Protein AF-A0A3C0GIV3-F1 (afdb_monomer_lite)

pLDDT: mean 71.58, std 13.64, range [29.17, 90.44]

Foldseek 3D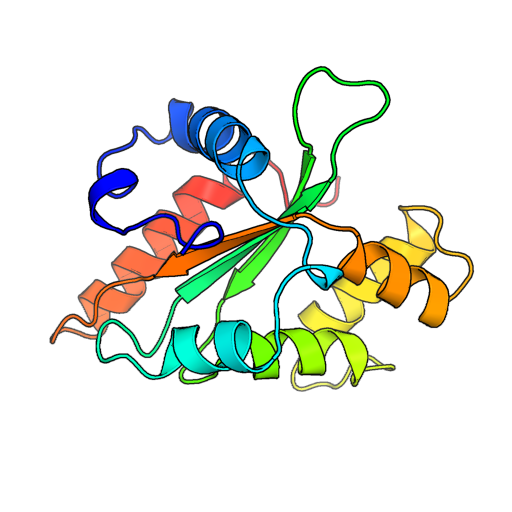i:
DLQEDECVNQVPDDLVCLVVVVQVSLVSFDQQLVDDLVNQQVLCPPQFDLKKKKWWWADDPPDPTIDTQDIDMGHNGTSSVVLVLLLVCQDQDPVCNPSNVSLVCCCPPVPQVDSVSSNVVSRRIGMHMYGQGDDPDPVVSVVSVVVVCSSHPVVPNPDDD

Structure (mmCIF, N/CA/C/O backbo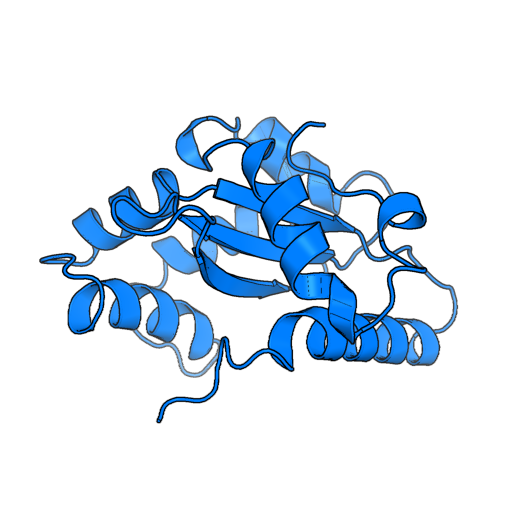ne):
data_AF-A0A3C0GIV3-F1
#
_entry.id   AF-A0A3C0GIV3-F1
#
loop_
_atom_site.group_PDB
_atom_site.id
_atom_site.type_symbol
_atom_site.label_atom_id
_atom_site.label_alt_id
_atom_site.label_comp_id
_atom_site.label_asym_id
_atom_site.label_entity_id
_atom_site.label_seq_id
_atom_site.pdbx_PDB_ins_code
_atom_site.Cartn_x
_atom_site.Cartn_y
_atom_site.Cartn_z
_atom_site.occupancy
_atom_site.B_iso_or_equiv
_atom_site.auth_seq_id
_atom_site.auth_comp_id
_atom_site.auth_asym_id
_atom_site.auth_atom_id
_atom_site.pdbx_PDB_model_num
ATOM 1 N N . MET A 1 1 ? -3.008 -12.204 -7.022 1.00 63.72 1 MET A N 1
ATOM 2 C CA . MET A 1 1 ? -3.347 -11.899 -5.606 1.00 63.72 1 MET A CA 1
ATOM 3 C C . MET A 1 1 ? -4.116 -10.577 -5.566 1.00 63.72 1 MET A C 1
ATOM 5 O O . MET A 1 1 ? -3.688 -9.651 -6.242 1.00 63.72 1 MET A O 1
ATOM 9 N N . ARG A 1 2 ? -5.252 -10.471 -4.855 1.00 72.38 2 ARG A N 1
ATOM 10 C CA . ARG A 1 2 ? -6.188 -9.316 -4.955 1.00 72.38 2 ARG A CA 1
ATOM 11 C C . ARG A 1 2 ? -5.574 -7.964 -4.563 1.00 72.38 2 ARG A C 1
ATOM 13 O O . ARG A 1 2 ? -5.957 -6.933 -5.096 1.00 72.38 2 ARG A O 1
ATOM 20 N N . GLN A 1 3 ? -4.600 -7.986 -3.665 1.00 76.38 3 GLN A N 1
ATOM 21 C CA . GLN A 1 3 ? -3.862 -6.833 -3.164 1.00 76.38 3 GLN A CA 1
ATOM 22 C C . GLN A 1 3 ? -2.753 -6.351 -4.106 1.00 76.38 3 GLN A C 1
ATOM 24 O O . GLN A 1 3 ? -2.239 -5.262 -3.900 1.00 76.38 3 GLN A O 1
ATOM 29 N N . VAL A 1 4 ? -2.352 -7.127 -5.118 1.00 84.56 4 VAL A N 1
ATOM 30 C CA . VAL A 1 4 ? -1.240 -6.779 -6.020 1.00 84.56 4 VAL A CA 1
ATOM 31 C C . VAL A 1 4 ? -1.789 -6.082 -7.251 1.00 84.56 4 VAL A C 1
ATOM 33 O O . VAL A 1 4 ? -2.633 -6.647 -7.931 1.00 84.56 4 VAL A O 1
ATOM 36 N N . TRP A 1 5 ? -1.334 -4.869 -7.539 1.00 86.88 5 TRP A N 1
ATOM 37 C CA . TRP A 1 5 ? -1.556 -4.196 -8.814 1.00 86.88 5 TRP A CA 1
ATOM 38 C C . TRP A 1 5 ? -0.290 -4.367 -9.644 1.00 86.88 5 TRP A C 1
ATOM 40 O O . TRP A 1 5 ? 0.746 -3.800 -9.303 1.00 86.88 5 TRP A O 1
ATOM 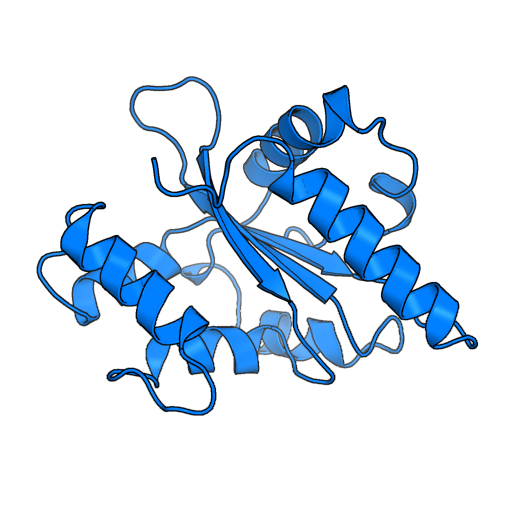50 N N . GLU A 1 6 ? -0.326 -5.228 -10.653 1.00 83.88 6 GLU A N 1
ATOM 51 C CA . GLU A 1 6 ? 0.867 -5.673 -11.370 1.00 83.88 6 GLU A CA 1
ATOM 52 C C . GLU A 1 6 ? 1.509 -4.527 -12.152 1.00 83.88 6 GLU A C 1
ATOM 54 O O . GLU A 1 6 ? 0.825 -3.630 -12.635 1.00 83.88 6 GLU A O 1
ATOM 59 N N . TYR A 1 7 ? 2.838 -4.556 -12.292 1.00 80.06 7 TYR A N 1
ATOM 60 C CA . TYR A 1 7 ? 3.596 -3.496 -12.967 1.00 80.06 7 TYR A CA 1
ATOM 61 C C . TYR A 1 7 ? 3.035 -3.159 -14.354 1.00 80.06 7 TYR A C 1
ATOM 63 O O . TYR A 1 7 ? 2.834 -1.990 -14.679 1.00 80.06 7 TYR A O 1
ATOM 71 N N . GLU A 1 8 ? 2.721 -4.187 -15.140 1.00 81.44 8 GLU A N 1
ATOM 72 C CA . GLU A 1 8 ? 2.163 -4.052 -16.485 1.00 81.44 8 GLU A CA 1
ATOM 73 C C . GLU A 1 8 ? 0.798 -3.343 -16.499 1.00 81.44 8 GLU A C 1
ATOM 75 O O . GLU A 1 8 ? 0.473 -2.677 -17.477 1.00 81.44 8 GLU A O 1
ATOM 80 N N . GLU A 1 9 ? 0.026 -3.408 -15.409 1.00 83.06 9 GLU A N 1
ATOM 81 C CA . GLU A 1 9 ? -1.291 -2.771 -15.305 1.00 83.06 9 GLU A CA 1
ATOM 82 C C . GLU A 1 9 ? -1.214 -1.264 -15.019 1.00 83.06 9 GLU A C 1
ATOM 84 O O . GLU A 1 9 ? -2.172 -0.544 -15.301 1.00 83.06 9 GLU A O 1
ATOM 89 N N . TRP A 1 10 ? -0.117 -0.766 -14.432 1.00 81.06 10 TRP A N 1
ATOM 90 C CA . TRP A 1 10 ? -0.019 0.640 -14.008 1.00 81.06 10 TRP A CA 1
ATOM 91 C C . TRP A 1 10 ? 1.165 1.423 -14.569 1.00 81.06 10 TRP A C 1
ATOM 93 O O . TRP A 1 10 ? 1.196 2.654 -14.446 1.00 81.06 10 TRP A O 1
ATOM 103 N N . LYS A 1 11 ? 2.146 0.767 -15.197 1.00 77.50 11 LYS A N 1
ATOM 104 C CA . LYS A 1 11 ? 3.357 1.429 -15.706 1.00 77.50 11 LYS A CA 1
ATOM 105 C C . LYS A 1 11 ? 3.080 2.494 -16.773 1.00 77.50 11 LYS A C 1
ATOM 107 O O . LYS A 1 11 ? 3.823 3.476 -16.818 1.00 77.50 11 LYS A O 1
ATOM 112 N N . ASP A 1 12 ? 1.995 2.367 -17.530 1.00 78.62 12 ASP A N 1
ATOM 113 C CA . ASP A 1 12 ? 1.669 3.267 -18.645 1.00 78.62 12 ASP A CA 1
ATOM 114 C C . ASP A 1 12 ? 0.509 4.229 -18.340 1.00 78.62 12 ASP A C 1
ATOM 116 O O . ASP A 1 12 ? 0.132 5.037 -19.186 1.00 78.62 12 ASP A O 1
ATOM 120 N N . ILE A 1 13 ? -0.039 4.198 -17.119 1.00 77.00 13 ILE A N 1
ATOM 121 C CA . ILE A 1 13 ? -1.141 5.088 -16.736 1.00 77.00 13 ILE A CA 1
ATOM 122 C C . ILE A 1 13 ? -0.666 6.553 -16.744 1.00 77.00 13 ILE A C 1
ATOM 124 O O . ILE A 1 13 ? 0.332 6.877 -16.081 1.00 77.00 13 ILE A O 1
ATOM 128 N N . PRO A 1 14 ? -1.385 7.463 -17.432 1.00 77.06 14 PRO A N 1
ATOM 129 C CA . PRO A 1 14 ? -1.074 8.888 -17.420 1.00 77.06 14 PRO A CA 1
ATOM 130 C C . PRO A 1 14 ? -1.103 9.481 -16.006 1.00 77.06 14 PRO A C 1
ATOM 132 O O . PRO A 1 14 ? -1.952 9.141 -15.183 1.00 77.06 14 PRO A O 1
ATOM 135 N N . LEU A 1 15 ? -0.214 10.439 -15.722 1.00 71.81 15 LEU A N 1
ATOM 136 C CA . LEU A 1 15 ? -0.093 11.053 -14.390 1.00 71.81 15 LEU A CA 1
ATOM 137 C C . LEU A 1 15 ? -1.415 11.664 -13.888 1.00 71.81 15 LEU A C 1
ATOM 139 O O . LEU A 1 15 ? -1.762 11.502 -12.718 1.00 71.81 15 LEU A O 1
ATOM 143 N N . GLY A 1 16 ? -2.168 12.321 -14.777 1.00 73.69 16 GLY A N 1
ATOM 144 C CA . GLY A 1 16 ? -3.475 12.906 -14.454 1.00 73.69 16 GLY A CA 1
ATOM 145 C C . GLY A 1 16 ? -4.548 11.874 -14.080 1.00 73.69 16 GLY A C 1
ATOM 146 O O . GLY A 1 16 ? -5.526 12.220 -13.425 1.00 73.69 16 GLY A O 1
ATOM 147 N N . GLU A 1 17 ? -4.344 10.602 -14.431 1.00 80.44 17 GLU A N 1
ATOM 148 C CA . GLU A 1 17 ? -5.291 9.500 -14.227 1.00 80.44 17 GLU A CA 1
ATOM 149 C C . GLU A 1 17 ? -4.830 8.500 -13.157 1.00 80.44 17 GLU A C 1
ATOM 151 O O . GLU A 1 17 ? -5.571 7.588 -12.785 1.00 80.44 17 GLU A O 1
ATOM 156 N N . ALA A 1 18 ? -3.617 8.662 -12.621 1.00 77.19 18 ALA A N 1
ATOM 157 C CA . ALA A 1 18 ? -3.035 7.725 -11.664 1.00 77.19 18 ALA A CA 1
ATOM 158 C C . ALA A 1 18 ? -3.892 7.582 -10.396 1.00 77.19 18 ALA A C 1
ATOM 160 O O . ALA A 1 18 ? -4.137 6.469 -9.932 1.00 77.19 18 ALA A O 1
ATOM 161 N N . LYS A 1 19 ? -4.411 8.698 -9.867 1.00 77.88 19 LYS A N 1
ATOM 162 C CA . LYS A 1 19 ? -5.271 8.691 -8.675 1.00 77.88 19 LYS A CA 1
ATOM 163 C C . LYS A 1 19 ? -6.606 7.997 -8.933 1.00 77.88 19 LYS A C 1
ATOM 165 O O . LYS A 1 19 ? -6.985 7.132 -8.153 1.00 77.88 19 LYS A O 1
ATOM 170 N N . SER A 1 20 ? -7.311 8.345 -10.008 1.00 80.94 20 SER A N 1
ATOM 171 C CA . SER A 1 20 ? -8.614 7.740 -10.317 1.00 80.94 20 SER A CA 1
ATOM 172 C C . SER A 1 20 ? -8.475 6.247 -10.627 1.00 80.94 20 SER A C 1
ATOM 174 O O . SER A 1 20 ? -9.293 5.442 -10.181 1.00 80.94 20 SER A O 1
ATOM 176 N N . SER A 1 21 ? -7.399 5.853 -11.309 1.00 84.75 21 SER A N 1
ATOM 177 C CA . SER A 1 21 ? -7.066 4.449 -11.562 1.00 84.75 21 SER A CA 1
ATOM 178 C C . SER A 1 21 ? -6.740 3.697 -10.273 1.00 84.75 21 SER A C 1
ATOM 180 O O . SER A 1 21 ? -7.262 2.603 -10.054 1.00 84.75 21 SER A O 1
ATOM 182 N N . PHE A 1 22 ? -5.964 4.308 -9.372 1.00 84.56 22 PHE A N 1
ATOM 183 C CA . PHE A 1 22 ? -5.697 3.738 -8.055 1.00 84.56 22 PHE A CA 1
ATOM 184 C C . PHE A 1 22 ? -6.983 3.570 -7.243 1.00 84.56 22 PHE A C 1
ATOM 186 O O . PHE A 1 22 ? -7.207 2.515 -6.666 1.00 84.56 22 PHE A O 1
ATOM 193 N N . ILE A 1 23 ? -7.853 4.580 -7.211 1.00 84.31 23 ILE A N 1
ATOM 194 C CA . ILE A 1 23 ? -9.132 4.530 -6.492 1.00 84.31 23 ILE A CA 1
ATOM 195 C C . ILE A 1 23 ? -10.006 3.392 -7.032 1.00 84.31 23 ILE A C 1
ATOM 197 O O . ILE A 1 23 ? -10.564 2.619 -6.252 1.00 84.31 23 ILE A O 1
ATOM 201 N N . LYS A 1 24 ? -10.084 3.232 -8.361 1.00 86.38 24 LYS A N 1
ATOM 202 C CA . LYS A 1 24 ? -10.775 2.097 -8.991 1.00 86.38 24 LYS A CA 1
ATOM 203 C C . LYS A 1 24 ? -10.165 0.762 -8.561 1.00 86.38 24 LYS A C 1
ATOM 205 O O . LYS A 1 24 ? -10.915 -0.141 -8.200 1.00 86.38 24 LYS A O 1
ATOM 210 N N . ARG A 1 25 ? -8.831 0.648 -8.548 1.00 87.75 25 ARG A N 1
ATOM 211 C CA . ARG A 1 25 ? -8.130 -0.569 -8.111 1.00 87.75 25 ARG A CA 1
ATOM 212 C C . ARG A 1 25 ? -8.365 -0.869 -6.633 1.00 87.75 25 ARG A C 1
ATOM 214 O O . ARG A 1 25 ? -8.699 -1.997 -6.294 1.00 87.75 25 ARG A O 1
ATOM 221 N N . SER A 1 26 ? -8.259 0.145 -5.780 1.00 87.19 26 SER A N 1
ATOM 222 C CA . SER A 1 26 ? -8.449 0.062 -4.332 1.00 87.19 26 SER A CA 1
ATOM 223 C C . SER A 1 26 ? -9.809 -0.531 -3.964 1.00 87.19 26 SER A C 1
ATOM 225 O O . SER A 1 26 ? -9.892 -1.295 -3.012 1.00 87.19 26 SER A O 1
ATOM 227 N N . ARG A 1 27 ? -10.870 -0.298 -4.751 1.00 86.38 27 ARG A N 1
ATOM 228 C CA . ARG A 1 27 ? -12.185 -0.925 -4.508 1.00 86.38 27 ARG A CA 1
ATOM 229 C C . ARG A 1 27 ? -12.133 -2.456 -4.476 1.00 86.38 27 ARG A C 1
ATOM 231 O O . ARG A 1 27 ? -12.935 -3.050 -3.763 1.00 86.38 27 ARG A O 1
ATOM 238 N N . LEU A 1 28 ? -11.202 -3.060 -5.214 1.00 87.56 28 LEU A N 1
ATOM 239 C CA . LEU A 1 28 ? -10.987 -4.507 -5.297 1.00 87.56 28 LEU A CA 1
ATOM 240 C C . LEU A 1 28 ? -9.959 -5.019 -4.278 1.00 87.56 28 LEU A C 1
ATOM 242 O O . LEU A 1 28 ? -9.824 -6.231 -4.096 1.00 87.56 28 LEU A O 1
ATOM 246 N N . SER A 1 29 ? -9.224 -4.109 -3.642 1.00 89.88 29 SER A N 1
ATOM 247 C CA . SER A 1 29 ? -8.185 -4.451 -2.684 1.00 89.88 29 SER A CA 1
ATOM 248 C C . SER A 1 29 ? -8.805 -4.927 -1.366 1.00 89.88 29 SER A C 1
ATOM 250 O O . SER A 1 29 ? -9.774 -4.327 -0.888 1.00 89.88 29 SER A O 1
ATOM 252 N N . PRO A 1 30 ? -8.255 -5.990 -0.759 1.00 90.25 30 PRO A N 1
ATOM 253 C CA . PRO A 1 30 ? -8.721 -6.477 0.531 1.00 90.25 30 PRO A CA 1
ATOM 254 C C . PRO A 1 30 ? -8.363 -5.490 1.642 1.00 90.25 30 PRO A C 1
ATOM 256 O O . PRO A 1 30 ? -7.414 -4.699 1.522 1.00 90.25 30 PRO A O 1
ATOM 259 N N . ARG A 1 31 ? -9.104 -5.564 2.748 1.00 90.12 31 ARG A N 1
ATOM 260 C CA . ARG A 1 31 ? -8.674 -4.922 3.993 1.00 90.12 31 ARG A CA 1
ATOM 261 C C . ARG A 1 31 ? -7.458 -5.649 4.535 1.00 90.12 31 ARG A C 1
ATOM 263 O O . ARG A 1 31 ? -7.317 -6.853 4.350 1.00 90.12 31 ARG A O 1
ATOM 270 N N . LEU A 1 32 ? -6.582 -4.933 5.225 1.00 86.25 32 LEU A N 1
ATOM 271 C CA . LEU A 1 32 ? -5.346 -5.517 5.721 1.00 86.25 32 LEU A CA 1
ATOM 272 C C . LEU A 1 32 ? -5.599 -6.708 6.661 1.00 86.25 32 LEU A C 1
ATOM 274 O O . LEU A 1 32 ? -4.930 -7.728 6.534 1.00 86.25 32 LEU A O 1
ATOM 278 N N . GLY A 1 33 ? -6.591 -6.605 7.548 1.00 83.75 33 GLY A N 1
ATOM 279 C CA . GLY A 1 33 ? -6.991 -7.686 8.454 1.00 83.75 33 GLY A CA 1
ATOM 280 C C . GLY A 1 33 ? -7.594 -8.916 7.762 1.00 83.75 33 GLY A C 1
ATOM 281 O O . GLY A 1 33 ? -7.751 -9.948 8.404 1.00 83.75 33 GLY A O 1
ATOM 282 N N . GLU A 1 34 ? -7.916 -8.832 6.467 1.00 88.25 34 GLU A N 1
ATOM 283 C CA . GLU A 1 34 ? -8.409 -9.955 5.656 1.00 88.25 34 GLU A CA 1
ATOM 284 C C . GLU A 1 34 ? -7.271 -10.720 4.959 1.00 88.25 34 GLU A C 1
ATOM 286 O O . GLU A 1 34 ? -7.523 -11.750 4.334 1.00 88.25 34 GLU A O 1
ATOM 291 N N . ILE A 1 35 ? -6.033 -10.215 5.023 1.00 83.62 35 ILE A N 1
ATOM 292 C CA . ILE A 1 35 ? -4.864 -10.821 4.380 1.00 83.62 35 ILE A CA 1
ATOM 293 C C . ILE A 1 35 ? -4.118 -11.676 5.400 1.00 83.62 35 ILE A C 1
ATOM 295 O O . ILE A 1 35 ? -3.783 -11.218 6.493 1.00 83.62 35 ILE A O 1
ATOM 299 N N . SER A 1 36 ? -3.804 -12.915 5.033 1.00 82.50 36 SER A N 1
ATOM 300 C CA . SER A 1 36 ? -3.006 -13.787 5.892 1.00 82.50 36 SER A CA 1
ATOM 301 C C . SER A 1 36 ? -1.544 -13.327 5.995 1.00 82.50 36 SER A C 1
ATOM 303 O O . SER A 1 36 ? -0.985 -12.696 5.094 1.00 82.50 36 SER A O 1
ATOM 305 N N . VAL A 1 37 ? -0.875 -13.692 7.093 1.00 77.81 37 VAL A N 1
ATOM 306 C CA . VAL A 1 37 ? 0.559 -13.402 7.281 1.00 77.81 37 VAL A CA 1
ATOM 307 C C . VAL A 1 37 ? 1.403 -14.011 6.158 1.00 77.81 37 VAL A C 1
ATOM 309 O O . VAL A 1 37 ? 2.332 -13.365 5.678 1.00 77.81 37 VAL A O 1
ATOM 312 N N . SER A 1 38 ? 1.071 -15.221 5.692 1.00 76.19 38 SER A N 1
ATOM 313 C CA . SER A 1 38 ? 1.773 -15.862 4.574 1.00 76.19 38 SER A CA 1
ATOM 314 C C . SER A 1 38 ? 1.678 -15.023 3.299 1.00 76.19 38 SER A C 1
ATOM 316 O O . SER A 1 38 ? 2.706 -14.739 2.688 1.00 76.19 38 SER A O 1
ATOM 318 N N . GLU A 1 39 ? 0.487 -14.534 2.946 1.00 77.25 39 GLU A N 1
ATOM 319 C CA . GLU A 1 39 ? 0.294 -13.643 1.797 1.00 77.25 39 GLU A CA 1
ATOM 320 C C . GLU A 1 39 ? 1.085 -12.333 1.927 1.00 77.25 39 GLU A C 1
ATOM 322 O O . GLU A 1 39 ? 1.649 -11.866 0.941 1.00 77.25 39 GLU A O 1
ATOM 327 N N . LEU A 1 40 ? 1.177 -11.746 3.126 1.00 73.69 40 LEU A N 1
ATOM 328 C CA . LEU A 1 40 ? 1.966 -10.527 3.362 1.00 73.69 40 LEU A CA 1
ATOM 329 C C . LEU A 1 40 ? 3.484 -10.766 3.291 1.00 73.69 40 LEU A C 1
ATOM 331 O O . LEU A 1 40 ? 4.234 -9.872 2.880 1.00 73.69 40 LEU A O 1
ATOM 335 N N . CYS A 1 41 ? 3.944 -11.953 3.690 1.00 71.62 41 CYS A N 1
ATOM 336 C CA . CYS A 1 41 ? 5.348 -12.361 3.634 1.00 71.62 41 CYS A CA 1
ATOM 337 C C . CYS A 1 41 ? 5.809 -12.662 2.199 1.00 71.62 41 CYS A C 1
ATOM 339 O O . CYS A 1 41 ? 6.926 -12.300 1.825 1.00 71.62 41 CYS A O 1
ATOM 341 N N . CYS A 1 42 ? 4.947 -13.265 1.373 1.00 61.59 42 CYS A N 1
ATOM 342 C CA . CYS A 1 42 ? 5.270 -13.648 -0.006 1.00 61.59 42 CYS A CA 1
ATOM 343 C C . CYS A 1 42 ? 5.580 -12.453 -0.927 1.00 61.59 42 CYS A C 1
ATOM 345 O O . CYS A 1 42 ? 6.303 -12.608 -1.910 1.00 61.59 42 CYS A O 1
ATOM 347 N N . LEU A 1 43 ? 5.110 -11.245 -0.597 1.00 58.19 43 LEU A N 1
ATOM 348 C CA . LEU A 1 43 ? 5.221 -10.061 -1.463 1.00 58.19 43 LEU A CA 1
ATOM 349 C C . LEU A 1 43 ? 6.641 -9.481 -1.613 1.00 58.19 43 LEU A C 1
ATOM 351 O O . LEU A 1 43 ? 6.845 -8.643 -2.488 1.00 58.19 43 LEU A O 1
ATOM 355 N N . ALA A 1 44 ? 7.619 -9.923 -0.813 1.00 52.81 44 ALA A N 1
ATOM 356 C CA . ALA A 1 44 ? 9.040 -9.597 -1.027 1.00 52.81 44 ALA A CA 1
ATOM 357 C C . ALA A 1 44 ? 9.875 -10.752 -1.592 1.00 52.81 44 ALA A C 1
ATOM 359 O O . ALA A 1 44 ? 11.004 -10.522 -2.021 1.00 52.81 44 ALA A O 1
ATOM 360 N N . TYR A 1 45 ? 9.361 -11.984 -1.563 1.00 45.56 45 TYR A N 1
ATOM 361 C CA . TYR A 1 45 ? 10.191 -13.176 -1.751 1.00 45.56 45 TYR A CA 1
ATOM 362 C C . TYR A 1 45 ? 10.166 -13.739 -3.173 1.00 45.56 45 TYR A C 1
ATOM 364 O O . TYR A 1 45 ? 11.091 -14.452 -3.560 1.00 45.56 45 TYR A O 1
ATOM 372 N N . ASP A 1 46 ? 9.162 -13.399 -3.982 1.00 49.53 46 ASP A N 1
ATOM 373 C CA . ASP A 1 46 ? 8.921 -14.103 -5.247 1.00 49.53 46 ASP A CA 1
ATOM 374 C C . ASP A 1 46 ? 9.748 -13.586 -6.442 1.00 49.53 46 ASP A C 1
ATOM 376 O O . ASP A 1 46 ? 9.281 -13.528 -7.570 1.00 49.53 46 ASP A O 1
ATOM 380 N N . ARG A 1 47 ? 11.009 -13.189 -6.212 1.00 46.84 47 ARG A N 1
ATOM 381 C CA . ARG A 1 47 ? 12.012 -12.781 -7.231 1.00 46.84 47 ARG A CA 1
ATOM 382 C C . ARG A 1 47 ? 11.678 -11.567 -8.113 1.00 46.84 47 ARG A C 1
ATOM 384 O O . ARG A 1 47 ? 12.567 -11.095 -8.817 1.00 46.84 47 ARG A O 1
ATOM 391 N N . TYR A 1 48 ? 10.470 -11.010 -8.054 1.00 47.34 48 TYR A N 1
ATOM 392 C CA . TYR A 1 48 ? 10.089 -9.876 -8.901 1.00 47.34 48 TYR A CA 1
ATOM 393 C C . TYR A 1 48 ? 10.554 -8.517 -8.372 1.00 47.34 48 TYR A C 1
ATOM 395 O O . TYR A 1 48 ? 10.775 -7.623 -9.185 1.00 47.34 48 TYR A O 1
ATOM 403 N N . SER A 1 49 ? 10.771 -8.337 -7.058 1.00 54.56 49 SER A N 1
ATOM 404 C CA . SER A 1 49 ? 11.411 -7.114 -6.560 1.00 54.56 49 SER A CA 1
ATOM 405 C C . SER A 1 49 ? 11.843 -7.110 -5.090 1.00 54.56 49 SER A C 1
ATOM 407 O O . SER A 1 49 ? 11.041 -7.470 -4.231 1.00 54.56 49 SER A O 1
ATOM 409 N N . PRO A 1 50 ? 13.028 -6.556 -4.757 1.00 57.03 50 PRO A N 1
ATOM 410 C CA . PRO A 1 50 ? 13.363 -6.176 -3.386 1.00 57.03 50 PRO A CA 1
ATOM 411 C C . PRO A 1 50 ? 12.582 -4.943 -2.884 1.00 57.03 50 PRO A C 1
ATOM 413 O O . PRO A 1 50 ? 12.653 -4.627 -1.701 1.00 57.03 50 PRO A O 1
ATOM 416 N N . VAL A 1 51 ? 11.873 -4.207 -3.745 1.00 67.00 51 VAL A N 1
ATOM 417 C CA . VAL A 1 51 ? 11.204 -2.937 -3.423 1.00 67.00 51 VAL A CA 1
ATOM 418 C C . VAL A 1 51 ? 9.786 -2.935 -3.987 1.00 67.00 51 VAL A C 1
ATOM 420 O O . VAL A 1 51 ? 9.557 -3.162 -5.172 1.00 67.00 51 VAL A O 1
ATOM 423 N N . GLY A 1 52 ? 8.809 -2.556 -3.178 1.00 76.12 52 GLY A N 1
ATOM 424 C CA . GLY A 1 52 ? 7.522 -2.145 -3.727 1.00 76.12 52 GLY A CA 1
ATOM 425 C C . GLY A 1 52 ? 6.854 -1.079 -2.891 1.00 76.12 52 GLY A C 1
ATOM 426 O O . GLY A 1 52 ? 7.308 -0.728 -1.798 1.00 76.12 52 GLY A O 1
ATOM 427 N N . ILE A 1 53 ? 5.798 -0.523 -3.461 1.00 80.81 53 ILE A N 1
ATOM 428 C CA . ILE A 1 53 ? 5.022 0.552 -2.862 1.00 80.81 53 ILE A CA 1
ATOM 429 C C . ILE A 1 53 ? 3.724 -0.048 -2.349 1.00 80.81 53 ILE A C 1
ATOM 431 O O . ILE A 1 53 ? 3.058 -0.790 -3.058 1.00 80.81 53 ILE A O 1
ATOM 435 N N . TYR A 1 54 ? 3.354 0.274 -1.118 1.00 85.00 54 TYR A N 1
ATOM 436 C CA . TYR A 1 54 ? 2.033 -0.034 -0.594 1.00 85.00 54 TYR A CA 1
ATOM 437 C C . TYR A 1 54 ? 1.272 1.253 -0.354 1.00 85.00 54 TYR A C 1
ATOM 439 O O . TYR A 1 54 ? 1.835 2.276 0.040 1.00 85.00 54 TYR A O 1
ATOM 447 N N . VAL A 1 55 ? -0.027 1.180 -0.580 1.00 86.44 55 VAL A N 1
ATOM 448 C CA . VAL A 1 55 ? -0.929 2.304 -0.398 1.00 86.44 55 VAL A CA 1
ATOM 449 C C . VAL A 1 55 ? -2.071 1.857 0.495 1.00 86.44 55 VAL A C 1
ATOM 451 O 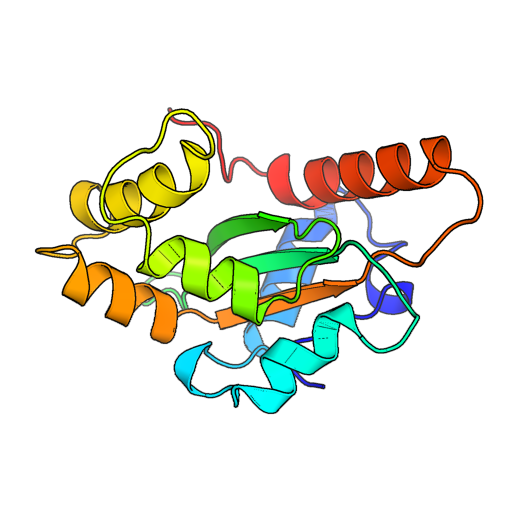O . VAL A 1 55 ? -2.748 0.876 0.178 1.00 86.44 55 VAL A O 1
ATOM 454 N N . PHE A 1 56 ? -2.274 2.579 1.596 1.00 87.69 56 PHE A N 1
ATOM 455 C CA . PHE A 1 56 ? -3.453 2.434 2.435 1.00 87.69 56 PHE A CA 1
ATOM 456 C C . PHE A 1 56 ? -4.532 3.408 1.993 1.00 87.69 56 PHE A C 1
ATOM 458 O O . PHE A 1 56 ? -4.295 4.601 1.782 1.00 87.69 56 PHE A O 1
ATOM 465 N N . SER A 1 57 ? -5.740 2.877 1.887 1.00 88.06 57 SER A N 1
ATOM 466 C CA . SER A 1 57 ? -6.932 3.641 1.559 1.00 88.06 57 SER A CA 1
ATOM 467 C C . SER A 1 57 ? -8.094 3.198 2.428 1.00 88.06 57 SER A C 1
ATOM 469 O O . SER A 1 57 ? -8.170 2.036 2.826 1.00 88.06 57 SER A O 1
ATOM 471 N N . ARG A 1 58 ? -9.004 4.122 2.716 1.00 86.00 58 ARG A N 1
ATOM 472 C CA . ARG A 1 58 ? -10.263 3.823 3.397 1.00 86.00 58 ARG A CA 1
ATOM 473 C C . ARG A 1 58 ? -11.429 3.955 2.435 1.00 86.00 58 ARG A C 1
ATOM 475 O O . ARG A 1 58 ? -11.407 4.802 1.540 1.00 86.00 58 ARG A O 1
ATOM 482 N N . ASP A 1 59 ? -12.463 3.157 2.660 1.00 80.88 59 ASP A N 1
ATOM 483 C CA . ASP A 1 59 ? -13.766 3.447 2.077 1.00 80.88 59 ASP A CA 1
ATOM 484 C C . ASP A 1 59 ? -14.284 4.743 2.723 1.00 80.88 59 ASP A C 1
ATOM 486 O O . ASP A 1 59 ? -14.230 4.905 3.944 1.00 80.88 59 ASP A O 1
ATOM 490 N N . SER A 1 60 ? -14.715 5.707 1.911 1.00 71.75 60 SER A N 1
ATOM 491 C CA . SER A 1 60 ? -15.290 6.942 2.437 1.00 71.75 60 SER A CA 1
ATOM 492 C C . SER A 1 60 ? -16.777 6.734 2.708 1.00 71.75 60 SER A C 1
ATOM 494 O O . SER A 1 60 ? -17.514 6.312 1.823 1.00 71.75 60 SER A O 1
ATOM 496 N N . PHE A 1 61 ? -17.226 7.051 3.925 1.00 62.31 61 PHE A N 1
ATOM 497 C CA . PHE A 1 61 ? -18.648 6.991 4.284 1.00 62.31 61 PHE A CA 1
ATOM 498 C C . PHE A 1 61 ? -19.474 8.115 3.639 1.00 62.31 61 PHE A C 1
ATOM 500 O O . PHE A 1 61 ? -20.683 7.973 3.488 1.00 62.31 61 PHE A O 1
ATOM 507 N N . SER A 1 62 ? -18.834 9.229 3.262 1.00 61.41 62 SER A N 1
ATOM 508 C CA . SER A 1 62 ? -19.494 10.428 2.724 1.00 61.41 62 SER A CA 1
ATOM 509 C C . SER A 1 62 ? -19.119 10.763 1.277 1.00 61.41 62 SER A C 1
ATOM 511 O O . SER A 1 62 ? -19.804 11.567 0.647 1.00 61.41 62 SER A O 1
ATOM 513 N N . LYS A 1 63 ? -18.053 10.165 0.728 1.00 58.97 63 LYS A N 1
ATOM 514 C CA . LYS A 1 63 ? -17.606 10.369 -0.659 1.00 58.97 63 LYS A CA 1
ATOM 515 C C . LYS A 1 63 ? -17.807 9.089 -1.474 1.00 58.97 63 LYS A C 1
ATOM 517 O O . LYS A 1 63 ? -17.631 7.985 -0.976 1.00 58.97 63 LYS A O 1
ATOM 522 N N . SER A 1 64 ? -18.104 9.237 -2.764 1.00 66.25 64 SER A N 1
ATOM 523 C CA . SER A 1 64 ? -18.264 8.125 -3.721 1.00 66.25 64 SER A CA 1
ATOM 524 C C . SER A 1 64 ? -16.960 7.372 -4.041 1.00 66.25 64 SER A C 1
ATOM 526 O O . SER A 1 64 ? -16.966 6.359 -4.752 1.00 66.25 64 SER A O 1
ATOM 528 N N . GLU A 1 65 ? -15.824 7.853 -3.541 1.00 72.62 65 GLU A N 1
ATOM 529 C CA . GLU A 1 65 ? -14.497 7.350 -3.871 1.00 72.62 65 GLU A CA 1
ATOM 530 C C . GLU A 1 65 ? -13.682 7.020 -2.611 1.00 72.62 65 GLU A C 1
ATOM 532 O O . GLU A 1 65 ? -13.685 7.810 -1.662 1.00 72.62 65 GLU A O 1
ATOM 537 N N . PRO A 1 66 ? -12.966 5.875 -2.598 1.00 77.19 66 PRO A N 1
ATOM 538 C CA . PRO A 1 66 ? -11.935 5.592 -1.608 1.00 77.19 66 PRO A CA 1
ATOM 539 C C . PRO A 1 66 ? -10.949 6.747 -1.417 1.00 77.19 66 PRO A C 1
ATOM 541 O O . PRO A 1 66 ? -10.489 7.365 -2.378 1.00 77.19 66 PRO A O 1
ATOM 544 N N . GLU A 1 67 ? -10.576 6.999 -0.167 1.00 83.94 67 GLU A N 1
ATOM 545 C CA . GLU A 1 67 ? -9.618 8.038 0.198 1.00 83.94 67 GLU A CA 1
ATOM 546 C C . GLU A 1 67 ? -8.256 7.416 0.503 1.00 83.94 67 GLU A C 1
ATOM 548 O O . GLU A 1 67 ? -8.150 6.500 1.319 1.00 83.94 67 GLU A O 1
ATOM 553 N N . ILE A 1 68 ? -7.210 7.903 -0.166 1.00 82.62 68 ILE A N 1
ATOM 554 C CA . ILE A 1 68 ? -5.827 7.474 0.065 1.00 82.62 68 ILE A CA 1
ATOM 555 C C . ILE A 1 68 ? -5.306 8.184 1.315 1.00 82.62 68 ILE A C 1
ATOM 557 O O . ILE A 1 68 ? -5.240 9.411 1.333 1.00 82.62 68 ILE A O 1
ATOM 561 N N . LEU A 1 69 ? -4.904 7.412 2.326 1.00 81.12 69 LEU A N 1
ATOM 562 C CA . LEU A 1 69 ? -4.412 7.941 3.603 1.00 81.12 69 LEU A CA 1
ATOM 563 C C . LEU A 1 69 ? -2.896 7.844 3.746 1.00 81.12 69 LEU A C 1
ATOM 565 O O . LEU A 1 69 ? -2.287 8.637 4.460 1.00 81.12 69 LEU A O 1
ATOM 569 N N . TYR A 1 70 ? -2.273 6.865 3.090 1.00 81.44 70 TYR A N 1
ATOM 570 C CA . TYR A 1 70 ? -0.840 6.656 3.231 1.00 81.44 70 TYR A CA 1
ATOM 571 C C . TYR A 1 70 ? -0.245 5.954 2.021 1.00 81.44 70 TYR A C 1
ATOM 573 O O . TYR A 1 70 ? -0.824 5.009 1.490 1.00 81.44 70 TYR A O 1
ATOM 581 N N . VAL A 1 71 ? 0.952 6.382 1.632 1.00 80.75 71 VAL A N 1
ATOM 582 C CA . VAL A 1 71 ? 1.783 5.729 0.620 1.00 80.75 71 VAL A CA 1
ATOM 583 C C . VAL A 1 71 ? 3.137 5.456 1.257 1.00 80.75 71 VAL A C 1
ATOM 585 O O . VAL A 1 71 ? 3.796 6.370 1.751 1.00 80.75 71 VAL A O 1
ATOM 588 N N . GLY A 1 72 ? 3.561 4.198 1.247 1.00 79.06 72 GLY A N 1
ATOM 589 C CA . GLY A 1 72 ? 4.855 3.784 1.764 1.00 79.06 72 GLY A CA 1
ATOM 590 C C . GLY A 1 72 ? 5.591 2.872 0.799 1.00 79.06 72 GLY A C 1
ATOM 591 O O . GLY A 1 72 ? 5.029 2.364 -0.164 1.00 79.06 72 GLY A O 1
ATOM 592 N N . LYS A 1 73 ? 6.873 2.643 1.082 1.00 79.00 73 LYS A N 1
ATOM 593 C CA . LYS A 1 73 ? 7.725 1.711 0.337 1.00 79.00 73 LYS A CA 1
ATOM 594 C C . LYS A 1 73 ? 8.382 0.682 1.247 1.00 79.00 73 LYS A C 1
ATOM 596 O O . LYS A 1 73 ? 8.615 0.946 2.438 1.00 79.00 73 LYS A O 1
ATOM 601 N N . THR A 1 74 ? 8.682 -0.481 0.683 1.00 75.62 74 THR A N 1
ATOM 602 C CA . THR A 1 74 ? 9.566 -1.488 1.274 1.00 75.62 74 THR A CA 1
ATOM 603 C C . THR A 1 74 ? 10.950 -1.380 0.627 1.00 75.62 74 THR A C 1
ATOM 605 O O . THR A 1 74 ? 11.063 -1.015 -0.537 1.00 75.62 74 THR A O 1
ATOM 608 N N . HIS A 1 75 ? 12.012 -1.661 1.383 1.00 70.81 75 HIS A N 1
ATOM 609 C CA . HIS A 1 75 ? 13.387 -1.735 0.871 1.00 70.81 75 HIS A CA 1
ATOM 610 C C . HIS A 1 75 ? 14.017 -3.027 1.375 1.00 70.81 75 HIS A C 1
ATOM 612 O O . HIS A 1 75 ? 14.438 -3.086 2.528 1.00 70.81 75 HIS A O 1
ATOM 618 N N . GLY A 1 76 ? 14.017 -4.071 0.553 1.00 65.31 76 GLY A N 1
ATOM 619 C CA . GLY A 1 76 ? 14.508 -5.406 0.904 1.00 65.31 76 GLY A CA 1
ATOM 620 C C . GLY A 1 76 ? 13.737 -6.071 2.046 1.00 65.31 76 GLY A C 1
ATOM 621 O O . GLY A 1 76 ? 14.289 -6.929 2.723 1.00 65.31 76 GLY A O 1
ATOM 622 N N . ARG A 1 77 ? 12.497 -5.638 2.301 1.00 68.88 77 ARG A N 1
ATOM 623 C CA . ARG A 1 77 ? 11.624 -6.152 3.364 1.00 68.88 77 ARG A CA 1
ATOM 624 C C . ARG A 1 77 ? 10.274 -6.546 2.789 1.00 68.88 77 ARG A C 1
ATOM 626 O O . ARG A 1 77 ? 9.781 -5.898 1.863 1.00 68.88 77 ARG A O 1
ATOM 633 N N . SER A 1 78 ? 9.666 -7.561 3.381 1.00 72.25 78 SER A N 1
ATOM 634 C CA . SER A 1 78 ? 8.276 -7.940 3.143 1.00 72.25 78 SER A CA 1
ATOM 635 C C . SER A 1 78 ? 7.310 -6.822 3.522 1.00 72.25 78 SER A C 1
ATOM 637 O O . SER A 1 78 ? 7.599 -5.953 4.354 1.00 72.25 78 SER A O 1
ATOM 639 N N . LEU A 1 79 ? 6.130 -6.850 2.899 1.00 75.06 79 LEU A N 1
ATOM 640 C CA . LEU A 1 79 ? 5.039 -5.968 3.292 1.00 75.06 79 LEU A CA 1
ATOM 641 C C . LEU A 1 79 ? 4.661 -6.229 4.757 1.00 75.06 79 LEU A C 1
ATOM 643 O O . LEU A 1 79 ? 4.455 -5.275 5.503 1.00 75.06 79 LEU A O 1
ATOM 647 N N . HIS A 1 80 ? 4.693 -7.497 5.182 1.00 75.25 80 HIS A N 1
ATOM 648 C CA . HIS A 1 80 ? 4.527 -7.906 6.577 1.00 75.25 80 HIS A CA 1
ATOM 649 C C . HIS A 1 80 ? 5.474 -7.165 7.535 1.00 75.25 80 HIS A C 1
ATOM 651 O O . HIS A 1 80 ? 5.012 -6.498 8.456 1.00 75.25 80 HIS A O 1
ATOM 657 N N . GLU A 1 81 ? 6.788 -7.187 7.288 1.00 75.06 81 GLU A N 1
ATOM 658 C CA . GLU A 1 81 ? 7.772 -6.490 8.133 1.00 75.06 81 GLU A CA 1
ATOM 659 C C . GLU A 1 81 ? 7.550 -4.972 8.171 1.00 75.06 81 GLU A C 1
ATOM 661 O O . GLU A 1 81 ? 7.833 -4.321 9.179 1.00 75.06 81 GLU A O 1
ATOM 666 N N . ARG A 1 82 ? 7.045 -4.375 7.081 1.00 79.00 82 ARG A N 1
ATOM 667 C CA . ARG A 1 82 ? 6.702 -2.946 7.078 1.00 79.00 82 ARG A CA 1
ATOM 668 C C . ARG A 1 82 ? 5.420 -2.652 7.843 1.00 79.00 82 ARG A C 1
ATOM 670 O O . ARG A 1 82 ? 5.396 -1.649 8.552 1.00 79.00 82 ARG A O 1
ATOM 677 N N . ILE A 1 83 ? 4.411 -3.511 7.760 1.00 77.19 83 ILE A N 1
ATOM 678 C CA . ILE A 1 83 ? 3.188 -3.399 8.563 1.00 77.19 83 ILE A CA 1
ATOM 679 C C . ILE A 1 83 ? 3.514 -3.528 10.048 1.00 77.19 83 ILE A C 1
ATOM 681 O O . ILE A 1 83 ? 3.147 -2.641 10.812 1.00 77.19 83 ILE A O 1
ATOM 685 N N . ILE A 1 84 ? 4.283 -4.550 10.440 1.00 75.94 84 ILE A N 1
ATOM 686 C CA . ILE A 1 84 ? 4.757 -4.700 11.821 1.00 75.94 84 ILE A CA 1
ATOM 687 C C . ILE A 1 84 ? 5.488 -3.432 12.263 1.00 75.94 84 ILE A C 1
ATOM 689 O O . ILE A 1 84 ? 5.221 -2.924 13.342 1.00 75.94 84 ILE A O 1
ATOM 693 N N . SER A 1 85 ? 6.341 -2.844 11.416 1.00 73.69 85 SER A N 1
ATOM 694 C CA . SER A 1 85 ? 7.046 -1.612 11.788 1.00 73.69 85 SER A CA 1
ATOM 695 C C . SER A 1 85 ? 6.129 -0.402 12.033 1.00 73.69 85 SER A C 1
ATOM 697 O O . SER A 1 85 ? 6.518 0.498 12.770 1.00 73.69 85 SER A O 1
ATOM 699 N N . HIS A 1 86 ? 4.919 -0.360 11.462 1.00 72.56 86 HIS A N 1
ATOM 700 C CA . HIS A 1 86 ? 3.924 0.659 11.829 1.00 72.56 86 HIS A CA 1
ATOM 701 C C . HIS A 1 86 ? 3.322 0.406 13.211 1.00 72.56 86 HIS A C 1
ATOM 703 O O . HIS A 1 86 ? 3.038 1.360 13.923 1.00 72.56 86 HIS A O 1
ATOM 709 N N . ILE A 1 87 ? 3.153 -0.862 13.587 1.00 68.19 87 ILE A N 1
ATOM 710 C CA . ILE A 1 87 ? 2.493 -1.292 14.827 1.00 68.19 87 ILE A CA 1
ATOM 711 C C . ILE A 1 87 ? 3.470 -1.266 16.018 1.00 68.19 87 ILE A C 1
ATOM 713 O O . ILE A 1 87 ? 3.129 -0.802 17.104 1.00 68.19 87 ILE A O 1
ATOM 717 N N . ASP A 1 88 ? 4.708 -1.720 15.816 1.00 64.94 88 ASP A N 1
ATOM 718 C CA . ASP A 1 88 ? 5.712 -1.866 16.877 1.00 64.94 88 ASP A CA 1
ATOM 719 C C . ASP A 1 88 ? 6.368 -0.536 17.279 1.00 64.94 88 ASP A C 1
ATOM 721 O O . ASP A 1 88 ? 6.860 -0.384 18.401 1.00 64.94 88 ASP A O 1
ATOM 725 N N . HIS A 1 89 ? 6.383 0.466 16.395 1.00 58.09 89 HIS A N 1
ATOM 726 C CA . HIS A 1 89 ? 6.946 1.780 16.707 1.00 58.09 89 HIS A CA 1
ATOM 727 C C . HIS A 1 89 ? 5.934 2.678 17.431 1.00 58.09 89 HIS A C 1
ATOM 729 O O . HIS A 1 89 ? 5.470 3.681 16.897 1.00 58.09 89 HIS A O 1
ATOM 735 N N . ARG A 1 90 ? 5.694 2.360 18.710 1.00 52.41 90 ARG A N 1
ATOM 736 C CA . ARG A 1 90 ? 4.874 3.143 19.661 1.00 52.41 90 ARG A CA 1
ATOM 737 C C . ARG A 1 90 ? 5.445 4.533 19.996 1.00 52.41 90 ARG A C 1
ATOM 739 O O . ARG A 1 90 ? 4.799 5.360 20.620 1.00 52.41 90 ARG A O 1
ATOM 746 N N . LYS A 1 91 ? 6.694 4.827 19.609 1.00 46.69 91 LYS A N 1
ATOM 747 C CA . LYS A 1 91 ? 7.325 6.154 19.752 1.00 46.69 91 LYS A CA 1
ATOM 748 C C . LYS A 1 91 ? 8.174 6.477 18.520 1.00 46.69 91 LYS A C 1
ATOM 750 O O . LYS A 1 91 ? 8.789 5.561 17.965 1.00 46.69 91 LYS A O 1
ATOM 755 N N . PRO A 1 92 ? 8.265 7.756 18.097 1.00 43.72 92 PRO A N 1
ATOM 756 C CA . PRO A 1 92 ? 9.160 8.147 17.019 1.00 43.72 92 PRO A CA 1
ATOM 757 C C . PRO A 1 92 ? 10.591 7.769 17.388 1.00 43.72 92 PRO A C 1
ATOM 759 O O . PRO A 1 92 ? 11.168 8.297 18.336 1.00 43.72 92 PRO A O 1
ATOM 762 N N . THR A 1 93 ? 11.167 6.834 16.641 1.00 45.03 93 THR A N 1
ATOM 763 C CA . THR A 1 93 ? 12.594 6.543 16.7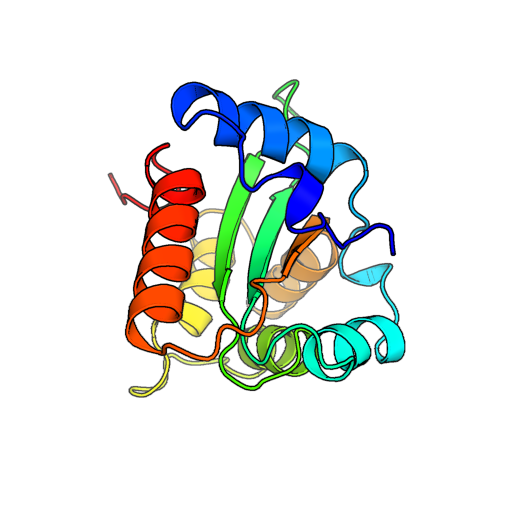32 1.00 45.03 93 THR A CA 1
ATOM 764 C C . THR A 1 93 ? 13.329 7.458 15.760 1.00 45.03 93 THR A C 1
ATOM 766 O O . THR A 1 93 ? 12.853 7.701 14.648 1.00 45.03 93 THR A O 1
ATOM 769 N N . GLY A 1 94 ? 14.523 7.931 16.130 1.00 41.28 94 GLY A N 1
ATOM 770 C CA . GLY A 1 94 ? 15.353 8.764 15.245 1.00 41.28 94 GLY A CA 1
ATOM 771 C C . GLY A 1 94 ? 15.697 8.105 13.898 1.00 41.28 94 GLY A C 1
ATOM 772 O O . GLY A 1 94 ? 16.112 8.786 12.969 1.00 41.28 94 GLY A O 1
ATOM 773 N N . LYS A 1 95 ? 15.485 6.787 13.762 1.00 41.66 95 LYS A N 1
ATOM 774 C CA . LYS A 1 95 ? 15.728 6.012 12.537 1.00 41.66 95 LYS A CA 1
ATOM 775 C C . LYS A 1 95 ? 14.506 5.887 11.617 1.00 41.66 95 LYS A C 1
ATOM 777 O O . LYS A 1 95 ? 14.670 5.485 10.468 1.00 41.66 95 LYS A O 1
ATOM 782 N N . SER A 1 96 ? 13.281 6.152 12.079 1.00 46.72 96 SER A N 1
ATOM 783 C CA . SER A 1 96 ? 12.061 5.970 11.265 1.00 46.72 96 SER A CA 1
ATOM 784 C C . SER A 1 96 ? 10.900 6.885 11.696 1.00 46.72 96 SER A C 1
ATOM 786 O O . SER A 1 96 ? 9.835 6.403 12.088 1.00 46.72 96 SER A O 1
ATOM 788 N N . PRO A 1 97 ? 11.060 8.217 11.577 1.00 53.03 97 PRO A N 1
ATOM 789 C CA . PRO A 1 97 ? 10.059 9.191 12.021 1.00 53.03 97 PRO A CA 1
ATOM 790 C C . PRO A 1 97 ? 8.727 9.099 11.256 1.00 53.03 97 PRO A C 1
ATOM 792 O O . PRO A 1 97 ? 7.677 9.405 11.810 1.00 53.03 97 PRO A O 1
ATOM 795 N N . HIS A 1 98 ? 8.737 8.634 10.002 1.00 53.94 98 HIS A N 1
ATOM 796 C CA . HIS A 1 98 ? 7.537 8.556 9.157 1.00 53.94 98 HIS A CA 1
ATOM 797 C C . HIS A 1 98 ? 6.531 7.471 9.577 1.00 53.94 98 HIS A C 1
ATOM 799 O O . HIS A 1 98 ? 5.352 7.608 9.267 1.00 53.94 98 HIS A O 1
ATOM 805 N N . LEU A 1 99 ? 6.980 6.409 10.261 1.00 55.28 99 LEU A N 1
ATOM 806 C CA . LEU A 1 99 ? 6.114 5.305 10.708 1.00 55.28 99 LEU A CA 1
ATOM 807 C C . LEU A 1 99 ? 5.291 5.728 11.929 1.00 55.28 99 LEU A C 1
ATOM 809 O O . LEU A 1 99 ? 4.066 5.668 11.910 1.00 55.28 99 LEU A O 1
ATOM 813 N N . ALA A 1 100 ? 5.960 6.298 12.935 1.00 61.75 100 ALA A N 1
ATOM 814 C CA . ALA A 1 100 ? 5.294 6.894 14.090 1.00 61.75 100 ALA A CA 1
ATOM 815 C C . ALA A 1 100 ? 4.393 8.074 13.689 1.00 61.75 100 ALA A C 1
ATOM 817 O O . ALA A 1 100 ? 3.338 8.274 14.282 1.00 61.75 100 ALA A O 1
ATOM 818 N N . LYS A 1 101 ? 4.773 8.837 12.652 1.00 67.81 101 LYS A N 1
ATOM 819 C CA . LYS A 1 101 ? 3.953 9.942 12.140 1.00 67.81 101 LYS A CA 1
ATOM 820 C C . LYS A 1 101 ? 2.602 9.464 11.602 1.00 67.81 101 LYS A C 1
ATOM 822 O O . LYS A 1 101 ? 1.621 10.154 11.833 1.00 67.81 101 LYS A O 1
ATOM 827 N N . PHE A 1 102 ? 2.527 8.307 10.937 1.00 75.88 102 PHE A N 1
ATOM 828 C CA . PHE A 1 102 ? 1.254 7.801 10.416 1.00 75.88 102 PHE A CA 1
ATOM 829 C C . PHE A 1 102 ? 0.292 7.407 11.542 1.00 75.88 102 PHE A C 1
ATOM 831 O O . PHE A 1 102 ? -0.826 7.910 11.575 1.00 75.88 102 PHE A O 1
ATOM 838 N N . VAL A 1 103 ? 0.747 6.615 12.520 1.00 73.62 103 VAL A N 1
ATOM 839 C CA . VAL A 1 103 ? -0.057 6.275 13.711 1.00 73.62 103 VAL A CA 1
ATOM 840 C C . VAL A 1 103 ? -0.482 7.539 14.466 1.00 73.62 103 VAL A C 1
ATOM 842 O O . VAL A 1 103 ? -1.646 7.691 14.819 1.00 73.62 103 VAL A O 1
ATOM 845 N N . GLN A 1 104 ? 0.423 8.507 14.639 1.00 71.56 104 GLN A N 1
ATOM 846 C CA . GLN A 1 104 ? 0.088 9.789 15.266 1.00 71.56 104 GLN A CA 1
ATOM 847 C C . GLN A 1 104 ? -0.918 10.615 14.461 1.00 71.56 104 GLN A C 1
ATOM 849 O O . GLN A 1 104 ? -1.737 11.299 15.065 1.00 71.56 104 GLN A O 1
ATOM 854 N N . THR A 1 105 ? -0.867 10.582 13.129 1.00 77.88 105 THR A N 1
ATOM 855 C CA . THR A 1 105 ? -1.882 11.207 12.272 1.00 77.88 105 THR A CA 1
ATOM 856 C C . THR A 1 105 ? -3.237 10.543 12.490 1.00 77.88 105 THR A C 1
ATOM 858 O O . THR A 1 105 ? -4.227 11.253 12.643 1.00 77.88 105 THR A O 1
ATOM 861 N N . LEU A 1 106 ? -3.286 9.212 12.604 1.00 78.38 106 LEU A N 1
ATOM 862 C CA . LEU A 1 106 ? -4.541 8.511 12.874 1.00 78.38 106 LEU A CA 1
ATOM 863 C C . LEU A 1 106 ? -5.162 8.928 14.210 1.00 78.38 106 LEU A C 1
ATOM 865 O O . LEU A 1 106 ? -6.361 9.184 14.269 1.00 78.38 106 LEU A O 1
ATOM 869 N N . VAL A 1 107 ? -4.336 9.080 15.246 1.00 76.06 107 VAL A N 1
ATOM 870 C CA . VAL A 1 107 ? -4.786 9.547 16.565 1.00 76.06 107 VAL A CA 1
ATOM 871 C C . VAL A 1 107 ? -5.211 11.018 16.535 1.00 76.06 107 VAL A C 1
ATOM 873 O O . VAL A 1 107 ? -6.282 11.384 17.003 1.00 76.06 107 VAL A O 1
ATOM 876 N N . LYS A 1 108 ? -4.380 11.899 15.968 1.00 77.56 108 LYS A N 1
ATOM 877 C CA . LYS A 1 108 ? -4.587 13.354 16.057 1.00 77.56 108 LYS A CA 1
ATOM 878 C C . LYS A 1 108 ? -5.629 13.900 15.086 1.00 77.56 108 LYS A C 1
ATOM 880 O O . LYS A 1 108 ? -6.210 14.941 15.371 1.00 77.56 108 LYS A O 1
ATOM 885 N N . GLN A 1 109 ? -5.777 13.282 13.917 1.00 74.94 109 GLN A N 1
ATOM 886 C CA . GLN A 1 109 ? -6.526 13.853 12.791 1.00 74.94 109 GLN A CA 1
ATOM 887 C C . GLN A 1 109 ? -7.647 12.939 12.294 1.00 74.94 109 GLN A C 1
ATOM 889 O O . GLN A 1 109 ? -8.644 13.446 11.793 1.00 74.94 109 GLN A O 1
ATOM 894 N N . GLU A 1 110 ? -7.526 11.620 12.470 1.00 73.06 110 GLU A N 1
ATOM 895 C CA . GLU A 1 110 ? -8.524 10.648 11.989 1.00 73.06 110 GLU A CA 1
ATOM 896 C C . GLU A 1 110 ? -9.377 10.040 13.114 1.00 73.06 110 GLU A C 1
ATOM 898 O O . GLU A 1 110 ? -10.125 9.093 12.877 1.00 73.06 110 GLU A O 1
ATOM 903 N N . GLY A 1 111 ? -9.285 10.593 14.328 1.00 75.06 111 GLY A N 1
ATOM 904 C CA . GLY A 1 111 ? -10.209 10.308 15.426 1.00 75.06 111 GLY A CA 1
ATOM 905 C C . GLY A 1 111 ? -9.969 9.006 16.190 1.00 75.06 111 GLY A C 1
ATOM 906 O O . GLY A 1 111 ? -10.842 8.633 16.965 1.00 75.06 111 GLY A O 1
ATOM 907 N N . ALA A 1 112 ? -8.829 8.328 16.015 1.00 80.50 112 ALA A N 1
ATOM 908 C CA . 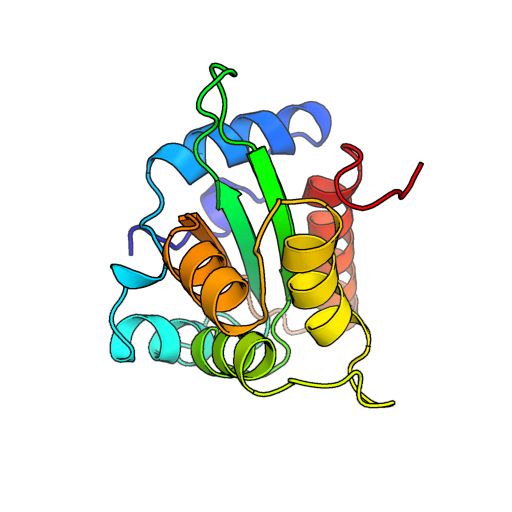ALA A 1 112 ? -8.475 7.218 16.901 1.00 80.50 112 ALA A CA 1
ATOM 909 C C . ALA A 1 112 ? -8.169 7.750 18.315 1.00 80.50 112 ALA A C 1
ATOM 911 O O . ALA A 1 112 ? -7.353 8.657 18.475 1.00 80.50 112 ALA A O 1
ATOM 912 N N . ALA A 1 113 ? -8.802 7.193 19.347 1.00 79.25 113 ALA A N 1
ATOM 913 C CA . ALA A 1 113 ? -8.630 7.618 20.734 1.00 79.25 113 ALA A CA 1
ATOM 914 C C . ALA A 1 113 ? -7.222 7.316 21.263 1.00 79.25 113 ALA A C 1
ATOM 916 O O . ALA A 1 113 ? -6.677 8.084 22.058 1.00 79.25 113 ALA A O 1
ATOM 917 N N . ASP A 1 114 ? -6.624 6.212 20.812 1.00 80.44 114 ASP A N 1
ATOM 918 C CA . ASP A 1 114 ? -5.283 5.792 21.198 1.00 80.44 114 ASP A CA 1
ATOM 919 C C . ASP A 1 114 ? -4.561 4.989 20.097 1.00 80.44 114 ASP A C 1
ATOM 921 O O . ASP A 1 114 ? -5.046 4.808 18.977 1.00 80.44 114 ASP A O 1
ATOM 925 N N . GLU A 1 115 ? -3.353 4.519 20.414 1.00 74.69 115 GLU A N 1
ATOM 926 C CA . GLU A 1 115 ? -2.527 3.720 19.505 1.00 74.69 115 GLU A CA 1
ATOM 927 C C . GLU A 1 115 ? -3.163 2.364 19.152 1.00 74.69 115 GLU A C 1
ATOM 929 O O . GLU A 1 115 ? -2.976 1.887 18.034 1.00 74.69 115 GLU A O 1
ATOM 934 N N . ASN A 1 116 ? -3.930 1.746 20.057 1.00 78.25 116 ASN A N 1
ATOM 935 C CA . ASN A 1 116 ? -4.592 0.469 19.783 1.00 78.25 116 ASN A CA 1
ATOM 936 C C . ASN A 1 116 ? -5.739 0.663 18.788 1.00 78.25 116 ASN A C 1
ATOM 938 O O . ASN A 1 116 ? -5.875 -0.114 17.842 1.00 78.25 116 ASN A O 1
ATOM 942 N N . GLU A 1 117 ? -6.530 1.723 18.955 1.00 80.75 117 GLU A N 1
ATOM 943 C CA . GLU A 1 117 ? -7.571 2.084 17.994 1.00 80.75 117 GLU A CA 1
ATOM 944 C C . GLU A 1 117 ? -6.971 2.483 16.640 1.00 80.75 117 GLU A C 1
ATOM 946 O O . GLU A 1 117 ? -7.478 2.078 15.594 1.00 80.75 117 GLU A O 1
ATOM 951 N N . ALA A 1 118 ? -5.820 3.163 16.625 1.00 79.81 118 ALA A N 1
ATOM 952 C CA . ALA A 1 118 ? -5.096 3.444 15.386 1.00 79.81 118 ALA A CA 1
ATOM 953 C C . ALA A 1 118 ? -4.640 2.157 14.670 1.00 79.81 118 ALA A C 1
ATOM 955 O O . ALA A 1 118 ? -4.732 2.067 13.444 1.00 79.81 118 ALA A O 1
ATOM 956 N N . VAL A 1 119 ? -4.198 1.130 15.405 1.00 77.69 119 VAL A N 1
ATOM 957 C CA . VAL A 1 119 ? -3.888 -0.190 14.825 1.00 77.69 119 VAL A CA 1
ATOM 958 C C . VAL A 1 119 ? -5.146 -0.840 14.247 1.00 77.69 119 VAL A C 1
ATOM 960 O O . VAL A 1 119 ? -5.104 -1.338 13.121 1.00 77.69 119 VAL A O 1
ATOM 963 N N . LEU A 1 120 ? -6.280 -0.786 14.952 1.00 80.25 120 LEU A N 1
ATOM 964 C CA . LEU A 1 120 ? -7.562 -1.273 14.427 1.00 80.25 120 LEU A CA 1
ATOM 965 C C . LEU A 1 120 ? -7.985 -0.517 13.161 1.00 80.25 120 LEU A C 1
ATOM 967 O O . LEU A 1 120 ? -8.489 -1.133 12.221 1.00 80.25 120 LEU A O 1
ATOM 971 N N . HIS A 1 121 ? -7.737 0.793 13.085 1.00 85.06 121 HIS A N 1
ATOM 972 C CA . HIS A 1 121 ? -7.957 1.569 11.865 1.00 85.06 121 HIS A CA 1
ATOM 973 C C . HIS A 1 121 ? -7.099 1.032 10.717 1.00 85.06 121 HIS A C 1
ATOM 975 O O . HIS A 1 121 ? -7.636 0.754 9.649 1.00 85.06 121 HIS A O 1
ATOM 981 N N . ILE A 1 122 ? -5.796 0.817 10.936 1.00 84.75 122 ILE A N 1
ATOM 982 C CA . ILE A 1 122 ? -4.879 0.269 9.920 1.00 84.75 122 ILE A CA 1
ATOM 983 C C . ILE A 1 122 ? -5.342 -1.113 9.439 1.00 84.75 122 ILE A C 1
ATOM 985 O O . ILE A 1 122 ? -5.353 -1.367 8.235 1.00 84.75 122 ILE A O 1
ATOM 989 N N . LEU A 1 123 ? -5.774 -1.993 10.347 1.00 83.81 123 LEU A N 1
ATOM 990 C CA . LEU A 1 123 ? -6.290 -3.321 9.993 1.00 83.81 123 LEU A CA 1
ATOM 991 C C . LEU A 1 123 ? -7.567 -3.251 9.140 1.00 83.81 123 LEU A C 1
ATOM 993 O O . LEU A 1 123 ? -7.782 -4.113 8.287 1.00 83.81 123 LEU A O 1
ATOM 997 N N . ASN A 1 124 ? -8.385 -2.214 9.321 1.00 87.31 124 ASN A N 1
ATOM 998 C CA . ASN A 1 124 ? -9.600 -1.986 8.537 1.00 87.31 124 ASN A CA 1
ATOM 999 C C . ASN A 1 124 ? -9.363 -1.231 7.217 1.00 87.31 124 ASN A C 1
ATOM 1001 O O . ASN A 1 124 ? -10.281 -1.129 6.400 1.00 87.31 124 ASN A O 1
ATOM 1005 N N . MET A 1 125 ? -8.154 -0.718 6.969 1.00 88.38 125 MET A N 1
ATOM 1006 C CA . MET A 1 125 ? -7.817 -0.072 5.700 1.00 88.38 125 MET A CA 1
ATOM 1007 C C . MET A 1 125 ? -7.591 -1.092 4.592 1.00 88.38 125 MET A C 1
ATOM 1009 O O . MET A 1 125 ? -7.041 -2.172 4.805 1.00 88.38 125 MET A O 1
ATOM 1013 N N . LYS A 1 126 ? -7.945 -0.702 3.369 1.00 90.44 126 LYS A N 1
ATOM 1014 C CA . LYS A 1 126 ? -7.589 -1.432 2.157 1.00 90.44 126 LYS A CA 1
ATOM 1015 C C . LYS A 1 126 ? -6.136 -1.185 1.808 1.00 90.44 126 LYS A C 1
ATOM 1017 O O . LYS A 1 126 ? -5.687 -0.035 1.815 1.00 90.44 126 LYS A O 1
ATOM 1022 N N . VAL A 1 127 ? -5.424 -2.249 1.451 1.00 88.38 127 VAL A N 1
ATOM 1023 C CA . VAL A 1 127 ? -4.012 -2.180 1.066 1.00 88.38 127 VAL A CA 1
ATOM 1024 C C . VAL A 1 127 ? -3.823 -2.630 -0.376 1.00 88.38 127 VAL A C 1
ATOM 1026 O O . VAL A 1 127 ? -4.262 -3.704 -0.778 1.00 88.38 127 VAL A O 1
ATOM 1029 N N . THR A 1 128 ? -3.153 -1.790 -1.160 1.00 88.50 128 THR A N 1
ATOM 1030 C CA . THR A 1 128 ? -2.755 -2.112 -2.536 1.00 88.50 128 THR A CA 1
ATOM 1031 C C . THR A 1 128 ? -1.239 -2.094 -2.628 1.00 88.50 128 THR A C 1
ATOM 1033 O O . THR A 1 128 ? -0.607 -1.126 -2.212 1.00 88.50 128 THR A O 1
ATOM 1036 N N . TRP A 1 129 ? -0.668 -3.158 -3.173 1.00 86.38 129 TRP A N 1
ATOM 1037 C CA . TRP A 1 129 ? 0.751 -3.377 -3.395 1.00 86.38 129 TRP A CA 1
ATOM 1038 C C . TRP A 1 129 ? 1.102 -3.161 -4.865 1.00 86.38 129 TRP A C 1
ATOM 1040 O O . TRP A 1 129 ? 0.514 -3.789 -5.739 1.00 86.38 129 TRP A O 1
ATOM 1050 N N . LEU A 1 130 ? 2.077 -2.299 -5.129 1.00 83.19 130 LEU A N 1
ATOM 1051 C CA . LEU A 1 130 ? 2.619 -1.999 -6.446 1.00 83.19 130 LEU A CA 1
ATOM 1052 C C . LEU A 1 130 ? 4.062 -2.534 -6.485 1.00 83.19 130 LEU A C 1
ATOM 1054 O O . LEU A 1 130 ? 4.972 -1.884 -5.951 1.00 83.19 130 LEU A O 1
ATOM 1058 N N . PRO A 1 131 ? 4.292 -3.726 -7.064 1.00 79.38 131 PRO A N 1
ATOM 1059 C CA . PRO A 1 131 ? 5.617 -4.314 -7.167 1.00 79.38 131 PRO A CA 1
ATOM 1060 C C . PRO A 1 131 ? 6.446 -3.549 -8.203 1.00 79.38 131 PRO A C 1
ATOM 1062 O O . PRO A 1 131 ? 5.986 -3.313 -9.317 1.00 79.38 131 PRO A O 1
ATOM 1065 N N . ILE A 1 132 ? 7.680 -3.177 -7.864 1.00 74.56 132 ILE A N 1
ATOM 1066 C CA . ILE A 1 132 ? 8.567 -2.461 -8.793 1.00 74.56 132 ILE A CA 1
ATOM 1067 C C . ILE A 1 132 ? 9.556 -3.462 -9.371 1.00 74.56 132 ILE A C 1
ATOM 1069 O O . ILE A 1 132 ? 10.427 -3.865 -8.625 1.00 74.56 132 ILE A O 1
ATOM 1073 N N . PRO A 1 133 ? 9.509 -3.866 -10.644 1.00 69.88 133 PRO A N 1
ATOM 1074 C CA . PRO A 1 133 ? 10.358 -4.946 -11.145 1.00 69.88 133 PRO A CA 1
ATOM 1075 C C . PRO A 1 133 ? 11.849 -4.723 -10.843 1.00 69.88 133 PRO A C 1
ATOM 1077 O O . PRO A 1 133 ? 12.358 -3.601 -10.933 1.00 69.88 133 PRO A O 1
ATOM 1080 N N . SER A 1 134 ? 12.550 -5.800 -10.480 1.00 64.88 134 SER A N 1
ATOM 1081 C CA . SER A 1 134 ? 14.004 -5.783 -10.335 1.00 64.88 134 SER A CA 1
ATOM 1082 C C . SER A 1 134 ? 14.630 -5.457 -11.688 1.00 64.88 134 SER A C 1
ATOM 1084 O O . SER A 1 134 ? 14.530 -6.224 -12.643 1.00 64.88 134 SER A O 1
ATOM 1086 N N . VAL A 1 135 ? 15.251 -4.286 -11.771 1.00 64.75 135 VAL A N 1
ATOM 1087 C CA . VAL A 1 135 ? 16.045 -3.864 -12.923 1.00 64.75 135 VAL A CA 1
ATOM 1088 C C . VAL A 1 135 ? 17.518 -3.934 -12.545 1.00 64.75 135 VAL A C 1
ATOM 1090 O O . VAL A 1 135 ? 17.899 -3.585 -11.428 1.00 64.75 135 VAL A O 1
ATOM 1093 N N . SER A 1 136 ? 18.352 -4.382 -13.480 1.00 57.06 136 SER A N 1
ATOM 1094 C CA . SER A 1 136 ? 19.802 -4.515 -13.293 1.00 57.06 136 SER A CA 1
ATOM 1095 C C . SER A 1 136 ? 20.508 -3.174 -13.037 1.00 57.06 136 SER A C 1
ATOM 1097 O O . SER A 1 136 ? 21.606 -3.157 -12.487 1.00 57.06 136 SER A O 1
ATOM 1099 N N . ASP A 1 137 ? 19.872 -2.048 -13.374 1.00 68.38 137 ASP A N 1
ATOM 1100 C CA . ASP A 1 137 ? 20.378 -0.698 -13.123 1.00 68.38 137 ASP A CA 1
ATOM 1101 C C . ASP A 1 137 ? 19.702 -0.036 -11.905 1.00 68.38 137 ASP A C 1
ATOM 1103 O O . ASP A 1 137 ? 18.537 0.371 -11.936 1.00 68.38 137 ASP A O 1
ATOM 1107 N N . ILE A 1 138 ? 20.477 0.150 -10.832 1.00 62.88 138 ILE A N 1
ATOM 1108 C CA . ILE A 1 138 ? 20.061 0.826 -9.591 1.00 62.88 138 ILE A CA 1
ATOM 1109 C C . ILE A 1 138 ? 19.566 2.260 -9.853 1.00 62.88 138 ILE A C 1
ATOM 1111 O O . ILE A 1 138 ? 18.657 2.735 -9.162 1.00 62.88 138 ILE A O 1
ATOM 1115 N N . ASN A 1 139 ? 20.129 2.969 -10.838 1.00 67.75 139 ASN A N 1
ATOM 1116 C CA . ASN A 1 139 ? 19.680 4.321 -11.179 1.00 67.75 139 ASN A CA 1
ATOM 1117 C C . ASN A 1 139 ? 18.295 4.293 -11.826 1.00 67.75 139 ASN A C 1
ATOM 1119 O O . ASN A 1 139 ? 17.447 5.129 -11.502 1.00 67.75 139 ASN A O 1
ATOM 1123 N N . SER A 1 140 ? 18.037 3.302 -12.674 1.00 66.06 140 SER A N 1
ATOM 1124 C CA . SER A 1 140 ? 16.712 3.042 -13.233 1.00 66.06 140 SER A CA 1
ATOM 1125 C C . SER A 1 140 ? 15.701 2.653 -12.150 1.00 66.06 140 SER A C 1
ATOM 1127 O O . SER A 1 140 ? 14.597 3.189 -12.150 1.00 66.06 140 SER A O 1
ATOM 1129 N N . LEU A 1 141 ? 16.084 1.852 -11.147 1.00 65.31 141 LEU A N 1
ATOM 1130 C CA . LEU A 1 141 ? 15.211 1.529 -10.007 1.00 65.31 141 LEU A CA 1
ATOM 1131 C C . LEU A 1 141 ? 14.820 2.782 -9.204 1.00 65.31 141 LEU A C 1
ATOM 1133 O O . LEU A 1 141 ? 13.644 2.992 -8.906 1.00 65.31 141 LEU A O 1
ATOM 1137 N N . LYS A 1 142 ? 15.789 3.653 -8.885 1.00 68.06 142 LYS A N 1
ATOM 1138 C CA . LYS A 1 142 ? 15.523 4.928 -8.193 1.00 68.06 142 LYS A CA 1
ATOM 1139 C C . LYS A 1 142 ? 14.611 5.842 -9.010 1.00 68.06 142 LYS A C 1
ATOM 1141 O O . LYS A 1 142 ? 13.725 6.470 -8.435 1.00 68.06 142 LYS A O 1
ATOM 1146 N N . LYS A 1 143 ? 14.797 5.898 -10.335 1.00 68.00 143 LYS A N 1
ATOM 1147 C CA . LYS A 1 143 ? 13.914 6.643 -11.244 1.00 68.00 143 LYS A CA 1
ATOM 1148 C C . LYS A 1 143 ? 12.500 6.065 -11.255 1.00 68.00 143 LYS A C 1
ATOM 1150 O O . LYS A 1 143 ? 11.565 6.847 -11.159 1.00 68.00 143 LYS A O 1
ATOM 1155 N N . SER A 1 144 ? 12.333 4.742 -11.291 1.00 66.69 144 SER A N 1
ATOM 1156 C CA . SER A 1 144 ? 11.019 4.087 -11.231 1.00 66.69 144 SER A CA 1
ATOM 1157 C C . SER A 1 144 ? 10.303 4.354 -9.908 1.00 66.69 144 SER A C 1
ATOM 1159 O O . SER A 1 144 ? 9.149 4.770 -9.921 1.00 66.69 144 SER A O 1
ATOM 1161 N N . ILE A 1 145 ? 10.994 4.220 -8.768 1.00 68.25 145 ILE A N 1
ATOM 1162 C CA . ILE A 1 145 ? 10.440 4.567 -7.447 1.00 68.25 145 ILE A CA 1
ATOM 1163 C C . ILE A 1 145 ? 10.013 6.035 -7.423 1.00 68.25 145 ILE A C 1
ATOM 1165 O O . ILE A 1 145 ? 8.875 6.326 -7.074 1.00 68.25 145 ILE A O 1
ATOM 1169 N N . ALA A 1 146 ? 10.889 6.954 -7.842 1.00 69.25 146 ALA A N 1
ATOM 1170 C CA . ALA A 1 146 ? 10.590 8.384 -7.861 1.00 69.25 146 ALA A CA 1
ATOM 1171 C C . ALA A 1 146 ? 9.449 8.732 -8.829 1.00 69.25 146 ALA A C 1
ATOM 1173 O O . ALA A 1 146 ? 8.670 9.641 -8.556 1.00 69.25 146 ALA A O 1
ATOM 1174 N N . LEU A 1 147 ? 9.329 8.019 -9.951 1.00 67.25 147 LEU A N 1
ATOM 1175 C CA . LEU A 1 147 ? 8.243 8.189 -10.909 1.00 67.25 147 LEU A CA 1
ATOM 1176 C C . LEU A 1 147 ? 6.910 7.742 -10.307 1.00 67.25 147 LEU A C 1
ATOM 1178 O O . LEU A 1 147 ? 5.923 8.445 -10.475 1.00 67.25 147 LEU A O 1
ATOM 1182 N N . ILE A 1 148 ? 6.869 6.623 -9.580 1.00 65.81 148 ILE A N 1
ATOM 1183 C CA . ILE A 1 148 ? 5.641 6.114 -8.949 1.00 65.81 148 ILE A CA 1
ATOM 1184 C C . ILE A 1 148 ? 5.270 6.939 -7.721 1.00 65.81 148 ILE A C 1
ATOM 1186 O O . ILE A 1 148 ? 4.106 7.281 -7.542 1.00 65.81 148 ILE A O 1
ATOM 1190 N N . GLU A 1 149 ? 6.258 7.318 -6.909 1.00 68.19 149 GLU A N 1
ATOM 1191 C CA . GLU A 1 149 ? 6.085 8.282 -5.825 1.00 68.19 149 GLU A CA 1
ATOM 1192 C C . GLU A 1 149 ? 5.518 9.583 -6.392 1.00 68.19 149 GLU A C 1
ATOM 1194 O O . GLU A 1 149 ? 4.494 10.042 -5.914 1.00 68.19 149 GLU A O 1
ATOM 1199 N N . ARG A 1 150 ? 6.062 10.124 -7.489 1.00 66.06 150 ARG A N 1
ATOM 1200 C CA . ARG A 1 150 ? 5.442 11.263 -8.184 1.00 66.06 150 ARG A CA 1
ATOM 1201 C C . ARG A 1 150 ? 4.032 10.930 -8.684 1.00 66.06 150 ARG A C 1
ATOM 1203 O O . ARG A 1 150 ? 3.129 11.721 -8.459 1.00 66.06 150 ARG A O 1
ATOM 1210 N N . ARG A 1 151 ? 3.791 9.762 -9.287 1.00 66.44 151 ARG A N 1
ATOM 1211 C CA . ARG A 1 151 ? 2.462 9.360 -9.790 1.00 66.44 151 ARG A CA 1
ATOM 1212 C C . ARG A 1 151 ? 1.385 9.277 -8.709 1.00 66.44 151 ARG A C 1
ATOM 1214 O O . ARG A 1 151 ? 0.243 9.638 -8.973 1.00 66.44 151 ARG A O 1
ATOM 1221 N N . LEU A 1 152 ? 1.739 8.844 -7.503 1.00 64.38 152 LEU A N 1
ATOM 1222 C CA . LEU A 1 152 ? 0.803 8.676 -6.390 1.00 64.38 152 LEU A CA 1
ATOM 1223 C C . LEU A 1 152 ? 0.759 9.894 -5.452 1.00 64.38 152 LEU A C 1
ATOM 1225 O O . LEU A 1 152 ? -0.294 10.192 -4.893 1.00 64.38 152 LEU A O 1
ATOM 1229 N N . LEU A 1 153 ? 1.869 10.622 -5.291 1.00 61.50 153 LEU A N 1
ATOM 1230 C CA . LEU A 1 153 ? 2.000 11.731 -4.337 1.00 61.50 153 LEU A CA 1
ATOM 1231 C C . LEU A 1 153 ? 1.649 13.105 -4.928 1.00 61.50 153 LEU A C 1
ATOM 1233 O O . LEU A 1 153 ? 1.219 13.971 -4.167 1.00 61.50 153 LEU A O 1
ATOM 1237 N N . TRP A 1 154 ? 1.753 13.332 -6.249 1.00 51.91 154 TRP A N 1
ATOM 1238 C CA . TRP A 1 154 ? 1.496 14.667 -6.836 1.00 51.91 154 TRP A CA 1
ATOM 1239 C C . TRP A 1 154 ? 0.022 15.110 -6.801 1.00 51.91 154 TRP A C 1
ATOM 1241 O O . TRP A 1 154 ? -0.289 16.232 -7.185 1.00 51.91 154 TRP A O 1
ATOM 1251 N N . ASN A 1 155 ? -0.881 14.279 -6.272 1.00 47.41 155 ASN A N 1
ATOM 1252 C CA . ASN A 1 155 ? -2.287 14.618 -6.039 1.00 47.41 155 ASN A CA 1
ATOM 1253 C C . ASN A 1 155 ? -2.609 15.027 -4.581 1.00 47.41 155 ASN A C 1
ATOM 1255 O O . ASN A 1 155 ? -3.741 14.840 -4.132 1.00 47.41 155 ASN A O 1
ATOM 1259 N N . LYS A 1 156 ? -1.647 15.632 -3.863 1.00 46.53 156 LYS A N 1
ATOM 1260 C CA . LYS A 1 156 ? -1.817 16.247 -2.524 1.00 46.53 156 LYS A CA 1
ATOM 1261 C C . LYS A 1 156 ? -2.083 15.286 -1.349 1.00 46.53 156 LYS A C 1
ATOM 1263 O O . LYS A 1 156 ? -2.687 15.689 -0.365 1.00 46.53 156 LYS A O 1
ATOM 1268 N N . CYS A 1 157 ? -1.625 14.033 -1.398 1.00 45.22 157 CYS A N 1
ATOM 1269 C CA . CYS A 1 157 ? -1.800 13.110 -0.260 1.00 45.22 157 CYS A CA 1
ATOM 1270 C C . CYS A 1 157 ? -0.749 13.250 0.860 1.00 45.22 157 CYS A C 1
ATOM 1272 O O . CYS A 1 157 ? -0.886 12.575 1.872 1.00 45.22 157 CYS A O 1
ATOM 1274 N N . LEU A 1 158 ? 0.283 14.094 0.722 1.00 37.44 158 LEU A N 1
ATOM 1275 C CA . LEU A 1 158 ? 1.277 14.341 1.784 1.00 37.44 158 LEU A CA 1
ATOM 1276 C C . LEU A 1 158 ? 1.818 15.782 1.790 1.00 37.44 158 LEU A C 1
ATOM 1278 O O . LEU A 1 158 ? 2.971 15.993 2.159 1.00 37.44 158 LEU A O 1
ATOM 1282 N N . ASP A 1 159 ? 1.008 16.768 1.404 1.00 29.17 159 ASP A N 1
ATOM 1283 C CA . ASP A 1 159 ? 1.296 18.151 1.799 1.00 29.17 159 ASP A CA 1
ATOM 1284 C C . ASP A 1 159 ? 0.433 18.446 3.031 1.00 29.17 159 ASP A C 1
ATOM 1286 O O . ASP A 1 159 ? -0.797 18.426 2.909 1.00 29.17 159 ASP A O 1
ATOM 1290 N N . PRO A 1 160 ? 1.009 18.620 4.236 1.00 30.45 160 PRO A N 1
ATOM 1291 C CA . PRO A 1 160 ? 0.260 19.260 5.299 1.00 30.45 160 PRO A CA 1
ATOM 1292 C C . PRO A 1 160 ? -0.019 20.688 4.823 1.00 30.45 160 PRO A C 1
ATOM 1294 O O . PRO A 1 160 ? 0.916 21.419 4.501 1.00 30.45 160 PRO A O 1
ATOM 1297 N N . ALA A 1 161 ? -1.297 21.050 4.722 1.00 31.16 161 ALA A N 1
ATOM 1298 C CA . ALA A 1 161 ? -1.670 22.459 4.691 1.00 31.16 161 ALA A CA 1
ATOM 1299 C C . ALA A 1 161 ? -1.122 23.177 5.936 1.00 31.16 161 ALA A C 1
ATOM 1301 O O . ALA A 1 161 ? -1.030 22.517 7.002 1.00 31.16 161 ALA A O 1
#

Radius of gyration: 15.27 Å; chains: 1; bounding box: 40×38×40 Å

Sequence (161 aa):
MRQVWEYEEWKDIPLGEAKSSFIKRSRLSPRLGEISVSELCCLAYDRYSPVGIYVFSRDSFSKSEPEILYVGKTHGRSLHERIISHIDHRKPTGKSPHLAKFVQTLVKQEGAADENEAVLHILNMKVTWLPIPSVSDINSLKKSIALIERRLLWNKCLDPA

Secondary structure (DSSP, 8-state):
-TTB--HHHHTT--GGGHHHHHHHHHTTSPBGGGS-HHHHHHTTTSSS-S-EEEEEEE--SSSSSPEEEEEEE-SSS-HHHHHHHHHH--S--TT-HHHHHHHHHHHHHS--SSHHHHHHHHHHSEEEEEE----S-HHHHHHHHHHHHHHHHTTTSS---